Protein AF-A0A954Q0I3-F1 (afdb_monomer)

Sequence (124 aa):
MPAQFDSFGVRFLYPDNWSVAERDDEDGEFGVTLDVPGGGFVSVELTRADEVEALIDGIVKTIAADYEDLERDELTLDVLPSGTPVTDLRFYYLDLMIVSRLVILRDFTNRDGENQIGQELPGA

Structure (mmCIF, N/CA/C/O backbone):
data_AF-A0A954Q0I3-F1
#
_entry.id   AF-A0A954Q0I3-F1
#
loop_
_atom_site.group_PDB
_atom_site.id
_atom_site.type_symbol
_atom_site.label_atom_id
_atom_site.label_alt_id
_atom_site.label_comp_id
_atom_site.label_asym_id
_atom_site.label_entity_id
_atom_site.label_seq_id
_atom_site.pdbx_PDB_ins_code
_atom_site.Cartn_x
_atom_site.Cartn_y
_atom_site.Cartn_z
_atom_site.occupancy
_atom_site.B_iso_or_equiv
_atom_site.auth_seq_id
_atom_site.auth_comp_id
_atom_site.auth_asym_id
_atom_site.auth_atom_id
_atom_site.pdbx_PDB_model_num
ATOM 1 N N . MET A 1 1 ? 8.156 -17.065 -14.903 1.00 80.44 1 MET A N 1
ATOM 2 C CA . MET A 1 1 ? 9.384 -16.339 -14.479 1.00 80.44 1 MET A CA 1
ATOM 3 C C . MET A 1 1 ? 8.884 -15.029 -13.921 1.00 80.44 1 MET A C 1
ATOM 5 O O . MET A 1 1 ? 8.036 -14.472 -14.597 1.00 80.44 1 MET A O 1
ATOM 9 N N . PRO A 1 2 ? 9.331 -14.555 -12.746 1.00 91.81 2 PRO A N 1
ATOM 10 C CA . PRO A 1 2 ? 8.799 -13.311 -12.199 1.00 91.81 2 PRO A CA 1
ATOM 11 C C . PRO A 1 2 ? 8.970 -12.177 -13.212 1.00 91.81 2 PRO A C 1
ATOM 13 O O . PRO A 1 2 ? 9.994 -12.102 -13.898 1.00 91.81 2 PRO A O 1
ATOM 16 N N . ALA A 1 3 ? 7.949 -11.338 -13.320 1.00 93.62 3 ALA A N 1
ATOM 17 C CA . ALA A 1 3 ? 8.016 -10.121 -14.101 1.00 93.62 3 ALA A CA 1
ATOM 18 C C . ALA A 1 3 ? 8.825 -9.063 -13.334 1.00 93.62 3 ALA A C 1
ATOM 20 O O . ALA A 1 3 ? 9.063 -9.182 -12.127 1.00 93.62 3 ALA A O 1
ATOM 21 N N . GLN A 1 4 ? 9.294 -8.046 -14.052 1.00 94.56 4 GLN A N 1
ATOM 22 C CA . GLN A 1 4 ? 10.144 -6.996 -13.504 1.00 94.56 4 GLN A CA 1
ATOM 23 C C . GLN A 1 4 ? 9.549 -5.632 -13.825 1.00 94.56 4 GLN A C 1
ATOM 25 O O . GLN A 1 4 ? 9.144 -5.372 -14.957 1.00 94.56 4 GLN A O 1
ATOM 30 N N . PHE A 1 5 ? 9.533 -4.766 -12.819 1.00 92.44 5 PHE A N 1
ATOM 31 C CA . PHE A 1 5 ? 9.294 -3.341 -12.975 1.00 92.44 5 PHE A CA 1
ATOM 32 C C . PHE A 1 5 ? 10.638 -2.611 -12.934 1.00 92.44 5 PHE A C 1
ATOM 34 O O . PHE A 1 5 ? 11.487 -2.960 -12.110 1.00 92.44 5 PHE A O 1
ATOM 41 N N . ASP A 1 6 ? 10.842 -1.637 -13.820 1.00 92.00 6 ASP A N 1
ATOM 42 C CA . ASP A 1 6 ? 12.064 -0.828 -13.900 1.00 92.00 6 ASP A CA 1
ATOM 43 C C . ASP A 1 6 ? 11.720 0.557 -14.471 1.00 92.00 6 ASP A C 1
ATOM 45 O O . ASP A 1 6 ? 11.578 0.723 -15.684 1.00 92.00 6 ASP A O 1
ATOM 49 N N . SER A 1 7 ? 11.481 1.530 -13.590 1.00 87.56 7 SER A N 1
ATOM 50 C CA . SER A 1 7 ? 11.166 2.916 -13.961 1.00 87.56 7 SER A CA 1
ATOM 51 C C . SER A 1 7 ? 11.455 3.870 -12.801 1.00 87.56 7 SER A C 1
ATOM 53 O O . SER A 1 7 ? 11.533 3.436 -11.656 1.00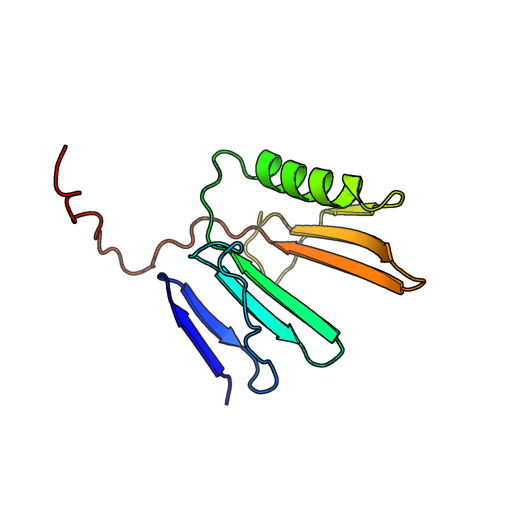 87.56 7 SER A O 1
ATOM 55 N N . PHE A 1 8 ? 11.647 5.163 -13.094 1.00 83.75 8 PHE A N 1
ATOM 56 C CA . PHE A 1 8 ? 11.860 6.250 -12.117 1.00 83.75 8 PHE A CA 1
ATOM 57 C C . PHE A 1 8 ? 12.872 5.954 -10.987 1.00 83.75 8 PHE A C 1
ATOM 59 O O . PHE A 1 8 ? 12.767 6.465 -9.874 1.00 83.75 8 PHE A O 1
ATOM 66 N N . GLY A 1 9 ? 13.887 5.132 -11.276 1.00 82.75 9 GLY A N 1
ATOM 67 C CA . GLY A 1 9 ? 14.917 4.742 -10.307 1.00 82.75 9 GLY A CA 1
ATOM 68 C C . GLY A 1 9 ? 14.495 3.640 -9.329 1.00 82.75 9 GLY A C 1
ATOM 69 O O . GLY A 1 9 ? 15.243 3.332 -8.403 1.00 82.75 9 GLY A O 1
ATOM 70 N N . VAL A 1 10 ? 13.332 3.019 -9.538 1.00 85.00 10 VAL A N 1
ATOM 71 C CA . VAL A 1 10 ? 12.813 1.902 -8.750 1.00 85.00 10 VAL A CA 1
ATOM 72 C C . VAL A 1 10 ? 12.766 0.642 -9.608 1.00 85.00 10 VAL A C 1
ATOM 74 O O . VAL A 1 10 ? 12.215 0.620 -10.708 1.00 85.00 10 VAL A O 1
ATOM 77 N N . ARG A 1 11 ? 13.325 -0.443 -9.062 1.00 90.31 11 ARG A N 1
ATOM 78 C CA . ARG A 1 11 ? 13.329 -1.759 -9.697 1.00 90.31 11 ARG A CA 1
ATOM 79 C C . ARG A 1 11 ? 12.952 -2.845 -8.706 1.00 90.31 11 ARG A C 1
ATOM 81 O O . ARG A 1 11 ? 13.591 -2.981 -7.664 1.00 90.31 11 ARG A O 1
ATOM 88 N N . PHE A 1 12 ? 11.967 -3.660 -9.062 1.00 91.62 12 PHE A N 1
ATOM 89 C CA . PHE A 1 12 ? 11.545 -4.803 -8.254 1.00 91.62 12 PHE A CA 1
ATOM 90 C C . PHE A 1 12 ? 10.957 -5.923 -9.116 1.00 91.62 12 PHE A C 1
ATOM 92 O O . PHE A 1 12 ? 10.619 -5.734 -10.285 1.00 91.62 12 PHE A O 1
ATOM 99 N N . LEU A 1 13 ? 10.863 -7.111 -8.520 1.00 94.94 13 LEU A N 1
ATOM 100 C CA . LEU A 1 13 ? 10.260 -8.291 -9.131 1.00 94.94 13 LEU A CA 1
ATOM 101 C C . LEU A 1 13 ? 8.851 -8.498 -8.582 1.00 94.94 13 LEU A C 1
ATOM 103 O O . LEU A 1 13 ? 8.626 -8.319 -7.386 1.00 94.94 13 LEU A O 1
ATOM 107 N N . TYR A 1 14 ? 7.935 -8.932 -9.439 1.00 94.75 14 TYR A N 1
ATOM 108 C CA . TYR A 1 14 ? 6.571 -9.286 -9.063 1.00 94.75 14 TYR A CA 1
ATOM 109 C C . TYR A 1 14 ? 6.127 -10.584 -9.764 1.00 94.75 14 TYR A C 1
ATOM 111 O O . TYR A 1 14 ? 6.737 -10.995 -10.758 1.00 94.75 14 TYR A O 1
ATOM 119 N N . PRO A 1 15 ? 5.123 -11.300 -9.227 1.00 95.00 15 PRO A N 1
ATOM 120 C CA . PRO A 1 15 ? 4.605 -12.516 -9.851 1.00 95.00 15 PRO A CA 1
ATOM 121 C C . PRO A 1 15 ? 4.138 -12.282 -11.295 1.00 95.00 15 PRO A C 1
ATOM 123 O O . PRO A 1 15 ? 3.570 -11.245 -11.613 1.00 95.00 15 PRO A O 1
ATOM 126 N N . ASP A 1 16 ? 4.344 -13.262 -12.176 1.00 93.81 16 ASP A N 1
ATOM 127 C CA . ASP A 1 16 ? 3.979 -13.151 -13.599 1.00 93.81 16 ASP A CA 1
ATOM 128 C C . ASP A 1 16 ? 2.471 -13.181 -13.868 1.00 93.81 16 ASP A C 1
ATOM 130 O O . ASP A 1 16 ? 2.036 -12.895 -14.981 1.00 93.81 16 ASP A O 1
ATOM 134 N N . ASN A 1 17 ? 1.673 -13.511 -12.856 1.00 92.69 17 ASN A N 1
ATOM 135 C CA . ASN A 1 17 ? 0.221 -13.469 -12.913 1.00 92.69 17 ASN A CA 1
ATOM 136 C C . ASN A 1 17 ? -0.375 -12.131 -12.442 1.00 92.69 17 ASN A C 1
ATOM 138 O O . ASN A 1 17 ? -1.594 -12.053 -12.326 1.00 92.69 17 ASN A O 1
ATOM 142 N N . TRP A 1 18 ? 0.440 -11.112 -12.148 1.00 95.00 18 TRP A N 1
ATOM 143 C CA . TRP A 1 18 ? -0.029 -9.751 -11.854 1.00 95.00 18 TRP A CA 1
ATOM 144 C C . TRP A 1 18 ? 0.039 -8.891 -13.119 1.00 95.00 18 TRP A C 1
ATOM 146 O O . TRP A 1 18 ? 0.888 -9.120 -13.984 1.00 95.00 18 TRP A O 1
ATOM 156 N N . SER A 1 19 ? -0.829 -7.888 -13.223 1.00 93.31 19 SER A N 1
ATOM 157 C CA . SER A 1 19 ? -0.836 -6.931 -14.338 1.00 93.31 19 SER A CA 1
ATOM 158 C C . SER A 1 19 ? -0.566 -5.517 -13.850 1.00 93.31 19 SER A C 1
ATOM 160 O O . SER A 1 19 ? -0.987 -5.146 -12.762 1.00 93.31 19 SER A O 1
ATOM 162 N N . VAL A 1 20 ? 0.136 -4.719 -14.654 1.00 92.81 20 VAL A N 1
ATOM 163 C CA . VAL A 1 20 ? 0.256 -3.277 -14.406 1.00 92.81 20 VAL A CA 1
ATOM 164 C C . VAL A 1 20 ? -1.078 -2.631 -14.771 1.00 92.81 20 VAL A C 1
ATOM 166 O O . VAL A 1 20 ? -1.541 -2.810 -15.897 1.00 92.81 20 VAL A O 1
ATOM 169 N N . ALA A 1 21 ? -1.685 -1.924 -13.821 1.00 91.56 21 ALA A N 1
ATOM 170 C CA . ALA A 1 21 ? -2.918 -1.184 -14.045 1.00 91.56 21 ALA A CA 1
ATOM 171 C C . ALA A 1 21 ? -2.633 0.094 -14.847 1.00 91.56 21 ALA A C 1
ATOM 173 O O . ALA A 1 21 ? -1.567 0.705 -14.707 1.00 91.56 21 ALA A O 1
ATOM 174 N N . GLU A 1 22 ? -3.586 0.497 -15.688 1.00 85.06 22 GLU A N 1
ATOM 175 C CA . GLU A 1 22 ? -3.568 1.834 -16.284 1.00 85.06 22 GLU A CA 1
ATOM 176 C C . GLU A 1 22 ? -3.740 2.866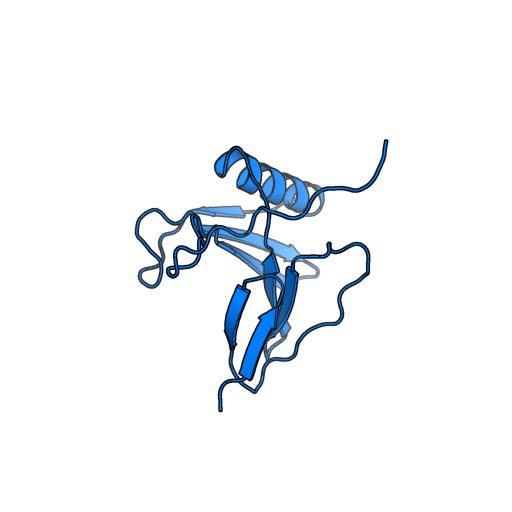 -15.164 1.00 85.06 22 GLU A C 1
ATOM 178 O O . GLU A 1 22 ? -4.555 2.677 -14.262 1.00 85.06 22 GLU A O 1
ATOM 183 N N . ARG A 1 23 ? -2.931 3.924 -15.204 1.00 79.69 23 ARG A N 1
ATOM 184 C CA . ARG A 1 23 ? -2.987 5.038 -14.255 1.00 79.69 23 ARG A CA 1
ATOM 185 C C . ARG A 1 23 ? -3.431 6.284 -14.988 1.00 79.69 23 ARG A C 1
ATOM 187 O O . ARG A 1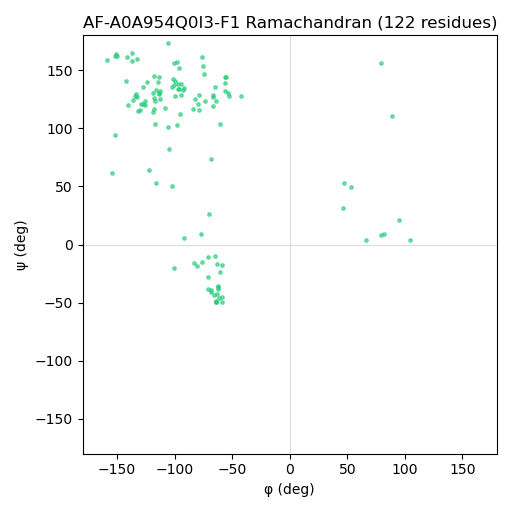 23 ? -3.048 6.473 -16.146 1.00 79.69 23 ARG A O 1
ATOM 194 N N . ASP A 1 24 ? -4.203 7.113 -14.305 1.00 75.44 24 ASP A N 1
ATOM 195 C CA . ASP A 1 24 ? -4.619 8.393 -14.853 1.00 75.44 24 ASP A CA 1
ATOM 196 C C . ASP A 1 24 ? -3.448 9.383 -14.802 1.00 75.44 24 ASP A C 1
ATOM 198 O O . ASP A 1 24 ? -2.569 9.302 -13.941 1.00 75.44 24 ASP A O 1
ATOM 202 N N . ASP A 1 25 ? -3.447 10.366 -15.707 1.00 65.19 25 ASP A N 1
ATOM 203 C CA . ASP A 1 25 ? -2.420 11.420 -15.739 1.00 65.19 25 ASP A CA 1
ATOM 204 C C . ASP A 1 25 ? -2.366 12.231 -14.418 1.00 65.19 25 ASP A C 1
ATOM 206 O O . ASP A 1 25 ? -1.381 12.917 -14.138 1.00 65.19 25 ASP A O 1
ATOM 210 N N . GLU A 1 26 ? -3.418 12.152 -13.593 1.00 66.69 26 GLU A N 1
ATOM 211 C CA . GLU A 1 26 ? -3.518 12.800 -12.281 1.00 66.69 26 GLU A CA 1
ATOM 212 C C . GLU A 1 26 ? -2.841 12.007 -11.142 1.00 66.69 26 GLU A C 1
ATOM 214 O O . GLU A 1 26 ? -2.530 12.596 -10.105 1.00 66.69 26 GLU A O 1
ATOM 219 N N . ASP A 1 27 ? -2.527 10.717 -11.332 1.00 64.38 27 ASP A N 1
ATOM 220 C CA . ASP A 1 27 ? -1.963 9.824 -10.299 1.00 64.38 27 ASP A CA 1
ATOM 221 C C . ASP A 1 27 ? -0.461 10.048 -10.025 1.00 64.38 27 ASP A C 1
ATOM 223 O O . ASP A 1 27 ? 0.179 9.274 -9.309 1.00 64.38 27 ASP A O 1
ATOM 227 N N . GLY A 1 28 ? 0.122 11.112 -10.580 1.00 67.12 28 GLY A N 1
ATOM 228 C CA . GLY A 1 28 ? 1.530 11.462 -10.422 1.00 67.12 28 GLY A CA 1
ATOM 229 C C . GLY A 1 28 ? 2.481 10.649 -11.309 1.00 67.12 28 GLY A C 1
ATOM 230 O O . GLY A 1 28 ? 2.197 9.541 -11.752 1.00 67.12 28 GLY A O 1
ATOM 231 N N . GLU A 1 29 ? 3.658 11.220 -11.573 1.00 71.12 29 GLU A N 1
ATOM 232 C CA . GLU A 1 29 ? 4.631 10.670 -12.534 1.00 71.12 29 GLU A CA 1
ATOM 233 C C . GLU A 1 29 ? 5.484 9.519 -11.957 1.00 71.12 29 GLU A C 1
ATOM 235 O O . GLU A 1 29 ? 6.090 8.743 -12.696 1.00 71.12 29 GLU A O 1
ATOM 240 N N . PHE A 1 30 ? 5.541 9.391 -10.627 1.00 86.44 30 PHE A N 1
ATOM 241 C CA . PHE A 1 30 ? 6.488 8.514 -9.929 1.00 86.44 30 PHE A CA 1
ATOM 242 C C . PHE A 1 30 ? 5.793 7.393 -9.153 1.00 86.44 30 PHE A C 1
ATOM 244 O O . PHE A 1 30 ? 6.040 7.207 -7.960 1.00 86.44 30 PHE A O 1
ATOM 251 N N . GLY A 1 31 ? 4.936 6.635 -9.835 1.00 89.19 31 GLY A N 1
ATOM 252 C CA . GLY A 1 31 ? 4.217 5.523 -9.228 1.00 89.19 31 GLY A CA 1
ATOM 253 C C . GLY A 1 31 ? 3.879 4.396 -10.196 1.00 89.19 31 GLY A C 1
ATOM 254 O O . GLY A 1 31 ? 3.918 4.549 -11.416 1.00 89.19 31 GLY A O 1
ATOM 255 N N . VAL A 1 32 ? 3.564 3.230 -9.638 1.00 92.81 32 VAL A N 1
ATOM 256 C CA . VAL A 1 32 ? 3.002 2.096 -10.378 1.00 92.81 32 VAL A CA 1
ATOM 257 C C . VAL A 1 32 ? 1.963 1.379 -9.532 1.00 92.81 32 VAL A C 1
ATOM 259 O O . VAL A 1 32 ? 2.160 1.167 -8.336 1.00 92.81 32 VAL A O 1
ATOM 262 N N . THR A 1 33 ? 0.878 0.955 -10.172 1.00 94.69 33 THR A N 1
ATOM 263 C CA . THR A 1 33 ? -0.164 0.138 -9.551 1.00 94.69 33 THR A CA 1
ATOM 264 C C . THR A 1 33 ? -0.207 -1.221 -10.237 1.00 94.69 33 THR A C 1
ATOM 266 O O . THR A 1 33 ? -0.144 -1.317 -11.462 1.00 94.69 33 THR A O 1
ATOM 269 N N . LEU A 1 34 ? -0.251 -2.284 -9.437 1.00 95.19 34 LEU A N 1
ATOM 270 C CA . LEU A 1 34 ? -0.290 -3.668 -9.892 1.00 95.19 34 LEU A CA 1
ATOM 271 C C . LEU A 1 34 ? -1.584 -4.317 -9.420 1.00 95.19 34 LEU A C 1
ATOM 273 O O . LEU A 1 34 ? -1.847 -4.347 -8.217 1.00 95.19 34 LEU A O 1
ATOM 277 N N . ASP A 1 35 ? -2.339 -4.897 -10.341 1.00 95.62 35 ASP A N 1
ATOM 278 C CA . ASP A 1 35 ? -3.502 -5.711 -10.018 1.00 95.62 35 ASP A CA 1
ATOM 279 C C . ASP A 1 35 ? -3.066 -7.108 -9.582 1.00 95.62 35 ASP A C 1
ATOM 281 O O . ASP A 1 35 ? -2.315 -7.816 -10.268 1.00 95.62 35 ASP A O 1
ATOM 285 N N . VAL A 1 36 ? -3.581 -7.520 -8.429 1.00 94.06 36 VAL A N 1
ATOM 286 C CA . VAL A 1 36 ? -3.345 -8.830 -7.837 1.00 94.06 36 VAL A CA 1
ATOM 287 C C . VAL A 1 36 ? -4.516 -9.754 -8.188 1.00 94.06 36 VAL A C 1
ATOM 289 O O . VAL A 1 36 ? -5.684 -9.388 -8.002 1.00 94.06 36 VAL A O 1
ATOM 292 N N . PRO A 1 37 ? -4.247 -10.997 -8.626 1.00 91.62 37 PRO A N 1
ATOM 293 C CA . PRO A 1 37 ? -5.287 -11.995 -8.831 1.00 91.62 37 PRO A CA 1
ATOM 294 C C . PRO A 1 37 ? -6.165 -12.164 -7.591 1.00 91.62 37 PRO A C 1
ATOM 296 O O . PRO A 1 37 ? -5.664 -12.415 -6.497 1.00 91.62 37 PRO A O 1
ATOM 299 N N . GLY A 1 38 ? -7.482 -12.064 -7.774 1.00 86.38 38 GLY A N 1
ATOM 300 C CA . GLY A 1 38 ? -8.451 -12.131 -6.675 1.00 86.38 38 GLY A CA 1
ATOM 301 C C . GLY A 1 38 ? -9.055 -10.786 -6.267 1.00 86.38 38 GLY A C 1
ATOM 302 O O . GLY A 1 38 ? -9.868 -10.773 -5.350 1.00 86.38 38 GLY A O 1
ATOM 303 N N . GLY A 1 39 ? -8.726 -9.693 -6.969 1.00 84.56 39 GLY A N 1
ATOM 304 C CA . GLY A 1 39 ? -9.423 -8.405 -6.838 1.00 84.56 39 GLY A CA 1
ATOM 305 C C . GLY A 1 39 ? -8.784 -7.420 -5.858 1.00 84.56 39 GLY A C 1
ATOM 306 O O . GLY A 1 39 ? -9.469 -6.531 -5.366 1.00 84.56 39 GLY A O 1
ATOM 307 N N . GLY A 1 40 ? -7.495 -7.589 -5.558 1.00 91.62 40 GLY A N 1
ATOM 308 C CA . GLY A 1 40 ? -6.705 -6.605 -4.818 1.00 91.62 40 GLY A CA 1
ATOM 309 C C . GLY A 1 40 ? -5.741 -5.865 -5.739 1.00 91.62 40 GLY A C 1
ATOM 310 O O . GLY A 1 40 ? -5.560 -6.249 -6.891 1.00 91.62 40 GLY A O 1
ATOM 311 N N . PHE A 1 41 ? -5.072 -4.850 -5.207 1.00 94.94 41 PHE A N 1
ATOM 312 C CA . PHE A 1 41 ? -4.003 -4.150 -5.908 1.00 94.94 41 PHE A CA 1
ATOM 313 C C . PHE A 1 41 ? -2.872 -3.786 -4.945 1.00 94.94 41 PHE A C 1
ATOM 315 O O . PHE A 1 41 ? -3.045 -3.768 -3.725 1.00 94.94 41 PHE A O 1
ATOM 322 N N . VAL A 1 42 ? -1.703 -3.496 -5.507 1.00 94.94 42 VAL A N 1
ATOM 323 C CA . VAL A 1 42 ? -0.551 -2.936 -4.800 1.00 94.94 42 VAL A CA 1
ATOM 324 C C . VAL A 1 42 ? -0.128 -1.677 -5.537 1.00 94.94 42 VAL A C 1
ATOM 326 O O . VAL A 1 42 ? 0.228 -1.756 -6.710 1.00 94.94 42 VAL A O 1
ATOM 329 N N . SER A 1 43 ? -0.145 -0.532 -4.854 1.00 93.75 43 SER A N 1
ATOM 330 C CA . SER A 1 43 ? 0.434 0.705 -5.384 1.00 93.75 43 SER A CA 1
ATOM 331 C C . SER A 1 43 ? 1.784 0.974 -4.739 1.00 93.75 43 SER A C 1
ATOM 333 O O . SER A 1 43 ? 1.938 0.841 -3.523 1.00 93.75 43 SER A O 1
ATOM 335 N N . VAL A 1 44 ? 2.758 1.352 -5.559 1.00 92.81 44 VAL A N 1
ATOM 336 C CA . VAL A 1 44 ? 4.087 1.778 -5.128 1.00 92.81 44 VAL A CA 1
ATOM 337 C C . VAL A 1 44 ? 4.273 3.210 -5.595 1.00 92.81 44 VAL A C 1
ATOM 339 O O . VAL A 1 44 ? 4.355 3.454 -6.794 1.00 92.81 44 VAL A O 1
ATOM 342 N N . GLU A 1 45 ? 4.362 4.133 -4.640 1.00 90.62 45 GLU A N 1
ATOM 343 C CA . GLU A 1 45 ? 4.560 5.560 -4.894 1.00 90.62 45 GLU A CA 1
ATOM 344 C C . GLU A 1 45 ? 5.928 6.005 -4.393 1.00 90.62 45 GLU A C 1
ATOM 346 O O . GLU A 1 45 ? 6.307 5.736 -3.247 1.00 90.62 45 GLU A O 1
ATOM 351 N N . LEU A 1 46 ? 6.651 6.738 -5.234 1.00 88.12 46 LEU A N 1
ATOM 352 C CA . LEU A 1 46 ? 7.837 7.460 -4.826 1.00 88.12 46 LEU A CA 1
ATOM 353 C C . LEU A 1 46 ? 7.464 8.907 -4.497 1.00 88.12 46 LEU A C 1
ATOM 355 O O . LEU A 1 46 ? 7.136 9.706 -5.371 1.00 88.12 46 LEU A O 1
ATOM 359 N N . THR A 1 47 ? 7.570 9.263 -3.218 1.00 86.75 47 THR A N 1
ATOM 360 C CA . THR A 1 47 ? 7.238 10.603 -2.732 1.00 86.75 47 THR A CA 1
ATOM 361 C C . THR A 1 47 ? 8.317 11.173 -1.817 1.00 86.75 47 THR A C 1
ATOM 363 O O . THR A 1 47 ? 9.135 10.448 -1.246 1.00 86.75 47 THR A O 1
ATOM 366 N N . ARG A 1 48 ? 8.318 12.502 -1.677 1.00 84.88 48 ARG A N 1
ATOM 367 C CA . ARG A 1 48 ? 9.093 13.215 -0.659 1.00 84.88 48 ARG A CA 1
ATOM 368 C C . ARG A 1 48 ? 8.162 13.559 0.494 1.00 84.88 48 ARG A C 1
ATOM 370 O O . ARG A 1 48 ? 7.125 14.176 0.278 1.00 84.88 48 ARG A O 1
ATOM 377 N N . ALA A 1 49 ? 8.562 13.200 1.705 1.00 83.38 49 ALA A N 1
ATOM 378 C CA . ALA A 1 49 ? 7.847 13.562 2.917 1.00 83.38 49 ALA A CA 1
ATOM 379 C C . ALA A 1 49 ? 8.837 14.085 3.955 1.00 83.38 49 ALA A C 1
ATOM 381 O O . ALA A 1 49 ? 9.848 13.437 4.225 1.00 83.38 49 ALA A O 1
ATOM 382 N N . ASP A 1 50 ? 8.531 15.249 4.526 1.00 82.00 50 ASP A N 1
ATOM 383 C CA . ASP A 1 50 ? 9.344 15.850 5.586 1.00 82.00 50 ASP A CA 1
ATOM 384 C C . ASP A 1 50 ? 9.207 15.066 6.900 1.00 82.00 50 ASP A C 1
ATOM 386 O O . ASP A 1 50 ? 10.185 14.855 7.616 1.00 82.00 50 ASP A O 1
ATOM 390 N N . GLU A 1 51 ? 7.995 14.584 7.195 1.00 89.06 51 GLU A N 1
ATOM 391 C CA . GLU A 1 51 ? 7.681 13.789 8.379 1.00 89.06 51 GLU A CA 1
ATOM 392 C C . GLU A 1 51 ? 6.784 12.602 8.011 1.00 89.06 51 GLU A C 1
ATOM 394 O O . GLU A 1 51 ? 5.706 12.757 7.435 1.00 89.06 51 GLU A O 1
ATOM 399 N N . VAL A 1 52 ? 7.238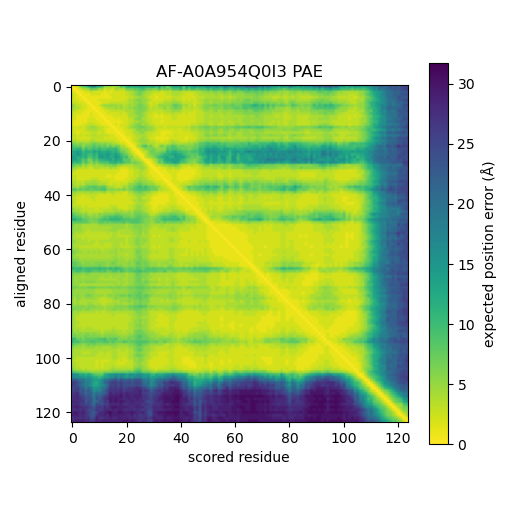 11.392 8.349 1.00 90.88 52 VAL A N 1
ATOM 400 C CA . VAL A 1 52 ? 6.543 10.147 7.984 1.00 90.88 52 VAL A CA 1
ATOM 401 C C . VAL A 1 52 ? 5.218 9.990 8.723 1.00 90.88 52 VAL A C 1
ATOM 403 O O . VAL A 1 52 ? 4.240 9.576 8.110 1.00 90.88 52 VAL A O 1
ATOM 406 N N . GLU A 1 53 ? 5.158 10.360 10.001 1.00 91.88 53 GLU A N 1
ATOM 407 C CA . GLU A 1 53 ? 3.907 10.302 10.768 1.00 91.88 53 GLU A CA 1
ATOM 408 C C . GLU A 1 53 ? 2.856 11.248 10.181 1.00 91.88 53 GLU A C 1
ATOM 410 O O . GLU A 1 53 ? 1.717 10.847 9.964 1.00 91.88 53 GLU A O 1
ATOM 415 N N . ALA A 1 54 ? 3.256 12.467 9.802 1.00 92.88 54 ALA A N 1
ATOM 416 C CA . ALA A 1 54 ? 2.361 13.417 9.149 1.00 92.88 54 ALA A CA 1
ATOM 417 C C . ALA A 1 54 ? 1.842 12.901 7.793 1.00 92.88 54 ALA A C 1
ATOM 419 O O . ALA A 1 54 ? 0.682 13.135 7.452 1.00 92.88 54 ALA A O 1
ATOM 420 N N . LEU A 1 55 ? 2.673 12.175 7.030 1.00 93.19 55 LEU A N 1
ATOM 421 C CA . LEU A 1 55 ? 2.247 11.513 5.793 1.00 93.19 55 LEU A CA 1
ATOM 422 C C . LEU A 1 55 ? 1.199 10.427 6.073 1.00 93.19 55 LEU A C 1
ATOM 424 O O . LEU A 1 55 ? 0.154 10.408 5.422 1.00 93.19 55 LEU A O 1
ATOM 428 N N . ILE A 1 56 ? 1.463 9.542 7.040 1.00 94.56 56 ILE A N 1
ATOM 429 C CA . ILE A 1 56 ? 0.534 8.473 7.431 1.00 94.56 56 ILE A CA 1
ATOM 430 C C . ILE A 1 56 ? -0.793 9.083 7.886 1.00 94.56 56 ILE A C 1
ATOM 432 O O . ILE A 1 56 ? -1.847 8.705 7.377 1.00 94.56 56 ILE A O 1
ATOM 436 N N . ASP A 1 57 ? -0.752 10.069 8.779 1.00 95.00 57 ASP A N 1
ATOM 437 C CA . ASP A 1 57 ? -1.946 10.739 9.292 1.00 95.00 57 ASP A CA 1
ATOM 438 C C . ASP A 1 57 ? -2.725 11.461 8.187 1.00 95.00 57 ASP A C 1
ATOM 440 O O . ASP A 1 57 ? -3.955 11.441 8.189 1.00 95.00 57 ASP A O 1
ATOM 444 N N . GLY A 1 58 ? -2.036 12.057 7.209 1.00 94.38 58 GLY A N 1
ATOM 445 C CA . GLY A 1 58 ? -2.660 12.661 6.034 1.00 94.38 58 GLY A CA 1
ATOM 446 C C . GLY A 1 58 ? -3.430 11.647 5.183 1.00 94.38 58 GLY A C 1
ATOM 447 O O . GLY A 1 58 ? -4.582 11.897 4.820 1.00 94.38 58 GLY A O 1
ATOM 448 N N . ILE A 1 59 ? -2.829 10.484 4.915 1.00 93.50 59 ILE A N 1
ATOM 449 C CA . ILE A 1 59 ? -3.470 9.389 4.169 1.00 93.50 59 ILE A CA 1
ATOM 450 C C . ILE A 1 59 ? -4.677 8.856 4.947 1.00 93.50 59 ILE A C 1
ATOM 452 O O . ILE A 1 59 ? -5.779 8.778 4.404 1.00 93.50 59 ILE A O 1
ATOM 456 N N . VAL A 1 60 ? -4.497 8.554 6.236 1.00 95.19 60 VAL A N 1
ATOM 457 C CA . VAL A 1 60 ? -5.563 8.039 7.108 1.00 95.19 60 VAL A CA 1
ATOM 458 C C . VAL A 1 60 ? -6.725 9.018 7.186 1.00 95.19 60 VAL A C 1
ATOM 460 O O . VAL A 1 60 ? -7.872 8.613 7.035 1.00 95.19 60 VAL A O 1
ATOM 463 N N . LYS A 1 61 ? -6.443 10.311 7.369 1.00 95.31 61 LYS A N 1
ATOM 464 C CA . LYS A 1 61 ? -7.467 11.358 7.414 1.00 95.31 61 LYS A CA 1
ATOM 465 C C . LYS A 1 61 ? -8.231 11.475 6.098 1.00 95.31 61 LYS A C 1
ATOM 467 O O . LYS A 1 61 ? -9.429 11.733 6.129 1.00 95.31 61 LYS A O 1
ATOM 472 N N . THR A 1 62 ? -7.544 11.317 4.968 1.00 94.12 62 THR A N 1
ATOM 473 C CA . THR A 1 62 ? -8.174 11.366 3.643 1.00 94.12 62 THR A CA 1
ATOM 474 C C . THR A 1 62 ? -9.157 10.213 3.485 1.00 94.12 62 THR A C 1
ATOM 476 O O . THR A 1 62 ? -10.314 10.448 3.171 1.00 94.12 62 THR A O 1
ATOM 479 N N . ILE A 1 63 ? -8.745 8.987 3.814 1.00 93.81 63 ILE A N 1
ATOM 480 C CA . ILE A 1 63 ? -9.624 7.812 3.735 1.00 93.81 63 ILE A CA 1
ATOM 481 C C . ILE A 1 63 ? -10.769 7.925 4.758 1.00 93.81 63 ILE A C 1
ATOM 483 O O . ILE A 1 63 ? -11.926 7.705 4.422 1.00 93.81 63 ILE A O 1
ATOM 487 N N . ALA A 1 64 ? -10.490 8.347 5.992 1.00 94.12 64 ALA A N 1
ATOM 488 C CA . ALA A 1 64 ? -11.509 8.528 7.030 1.00 94.12 64 ALA A CA 1
ATOM 489 C C . ALA A 1 64 ? -12.562 9.603 6.695 1.00 94.12 64 ALA A C 1
ATOM 491 O O . ALA A 1 64 ? -13.611 9.645 7.332 1.00 94.12 64 ALA A O 1
ATOM 492 N N . ALA A 1 65 ? -12.301 10.488 5.725 1.00 95.25 65 ALA A N 1
ATOM 493 C CA . ALA A 1 65 ? -13.301 11.442 5.253 1.00 95.25 65 ALA A CA 1
ATOM 494 C C . ALA A 1 65 ? -14.419 10.762 4.445 1.00 95.25 65 ALA A C 1
ATOM 496 O O . ALA A 1 65 ? -15.550 11.250 4.453 1.00 95.25 65 ALA A O 1
ATOM 497 N N . ASP A 1 66 ? -14.109 9.636 3.798 1.00 93.69 66 ASP A N 1
ATOM 498 C CA . ASP A 1 66 ? -15.029 8.898 2.931 1.00 93.69 66 ASP A CA 1
ATOM 499 C C . ASP A 1 66 ? -15.655 7.674 3.627 1.00 93.69 66 ASP A C 1
ATOM 501 O O . ASP A 1 66 ? -16.712 7.200 3.204 1.00 93.69 66 ASP A O 1
ATOM 505 N N . TYR A 1 67 ? -15.041 7.175 4.708 1.00 93.88 67 TYR A N 1
ATOM 506 C CA . TYR A 1 67 ? -15.467 5.962 5.417 1.00 93.88 67 TYR A CA 1
ATOM 507 C C . TYR A 1 67 ? -15.594 6.197 6.934 1.00 93.88 67 TYR A C 1
ATOM 509 O O . TYR A 1 67 ? -14.602 6.451 7.613 1.00 93.88 67 TYR A O 1
ATOM 517 N N . GLU A 1 68 ? -16.819 6.077 7.465 1.00 84.38 68 GLU A N 1
ATOM 518 C CA . GLU A 1 68 ? -17.173 6.423 8.858 1.00 84.38 68 GLU A CA 1
ATOM 519 C C . GLU A 1 68 ? -16.547 5.483 9.909 1.00 84.38 68 GLU A C 1
ATOM 521 O O . GLU A 1 68 ? -16.026 5.949 10.920 1.00 84.38 68 GLU A O 1
ATOM 526 N N . ASP A 1 69 ? -16.524 4.174 9.645 1.00 89.62 69 ASP A N 1
ATOM 527 C CA . ASP A 1 69 ? -16.031 3.141 10.571 1.00 89.62 69 ASP A CA 1
ATOM 528 C C . ASP A 1 69 ? -14.617 2.657 10.201 1.00 89.62 69 ASP A C 1
ATOM 530 O O . ASP A 1 69 ? -14.366 1.460 10.035 1.00 89.62 69 ASP A O 1
ATOM 534 N N . LEU A 1 70 ? -13.687 3.594 10.006 1.00 95.56 70 LEU A N 1
ATOM 535 C CA . LEU A 1 70 ? -12.292 3.265 9.721 1.00 95.56 70 LEU A CA 1
ATOM 536 C C . LEU A 1 70 ? -11.533 2.882 11.000 1.00 95.56 70 LEU A C 1
ATOM 538 O O . LEU A 1 70 ? -11.289 3.708 11.879 1.00 95.56 70 LEU A O 1
ATOM 542 N N . GLU A 1 71 ? -11.083 1.633 11.065 1.00 96.19 71 GLU A N 1
ATOM 543 C CA . GLU A 1 71 ? -10.154 1.142 12.080 1.00 96.19 71 GLU A CA 1
ATOM 544 C C . GLU A 1 71 ? -8.708 1.214 11.573 1.00 96.19 71 GLU A C 1
ATOM 546 O O . GLU A 1 71 ? -8.421 0.850 10.431 1.00 96.19 71 GLU A O 1
ATOM 551 N N . ARG A 1 72 ? -7.788 1.648 12.441 1.00 95.81 72 ARG A N 1
ATOM 552 C CA . ARG A 1 72 ? -6.343 1.720 12.184 1.00 95.81 72 ARG A CA 1
ATOM 553 C C . ARG A 1 72 ? -5.599 0.821 13.165 1.00 95.81 72 ARG A C 1
ATOM 555 O O . ARG A 1 72 ? -5.773 0.982 14.370 1.00 95.81 72 ARG A O 1
ATOM 562 N N . ASP A 1 73 ? -4.701 -0.016 12.654 1.00 97.00 73 ASP A N 1
ATOM 563 C CA . ASP A 1 73 ? -3.727 -0.763 13.452 1.00 97.00 73 ASP A CA 1
ATOM 564 C C . ASP A 1 73 ? -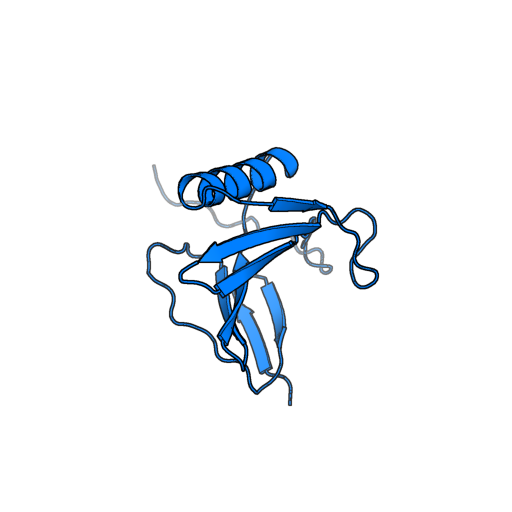2.305 -0.491 12.985 1.00 97.00 73 ASP A C 1
ATOM 566 O O . ASP A 1 73 ? -2.016 -0.478 11.790 1.00 97.00 73 ASP A O 1
ATOM 570 N N . GLU A 1 74 ? -1.393 -0.367 13.941 1.00 95.81 74 GLU A N 1
ATOM 571 C CA . GLU A 1 74 ? 0.042 -0.365 13.680 1.00 95.81 74 GLU A CA 1
ATOM 572 C C . GLU A 1 74 ? 0.600 -1.767 13.895 1.00 95.81 74 GLU A C 1
ATOM 574 O O . GLU A 1 74 ? 0.300 -2.432 14.890 1.00 95.81 74 GLU A O 1
ATOM 579 N N . LEU A 1 75 ? 1.427 -2.225 12.959 1.00 95.00 75 LEU A N 1
ATOM 580 C CA . LEU A 1 75 ? 1.996 -3.566 13.002 1.00 95.00 75 LEU A CA 1
ATOM 581 C C . LEU A 1 75 ? 3.474 -3.574 12.627 1.00 95.00 75 LEU A C 1
ATOM 583 O O . LEU A 1 75 ? 4.025 -2.632 12.067 1.00 95.00 75 LEU A O 1
ATOM 587 N N . THR A 1 76 ? 4.130 -4.684 12.944 1.00 93.44 76 THR A N 1
ATOM 588 C CA . THR A 1 76 ? 5.487 -4.986 12.487 1.00 93.44 76 THR A CA 1
ATOM 589 C C . THR A 1 76 ? 5.436 -6.201 11.574 1.00 93.44 76 THR A C 1
ATOM 591 O O . THR A 1 76 ? 4.705 -7.152 11.849 1.00 93.44 76 THR A O 1
ATOM 594 N N . LEU A 1 77 ? 6.209 -6.177 10.490 1.00 93.00 77 LEU A N 1
ATOM 595 C CA . LEU A 1 77 ? 6.346 -7.305 9.575 1.00 93.00 77 LEU A CA 1
ATOM 596 C C . LEU A 1 77 ? 7.791 -7.799 9.584 1.00 93.00 77 LEU A C 1
ATOM 598 O O . LEU A 1 77 ? 8.696 -7.039 9.257 1.00 93.00 77 LEU A O 1
ATOM 602 N N . ASP A 1 78 ? 7.994 -9.083 9.884 1.00 93.25 78 ASP A N 1
ATOM 603 C CA . ASP A 1 78 ? 9.330 -9.698 9.990 1.00 93.25 78 ASP A CA 1
ATOM 604 C C . ASP A 1 78 ? 10.143 -9.638 8.686 1.00 93.25 78 ASP A C 1
ATOM 606 O O . ASP A 1 78 ? 11.370 -9.709 8.699 1.00 93.25 78 ASP A O 1
ATOM 610 N N . VAL A 1 79 ? 9.460 -9.524 7.543 1.00 91.94 79 VAL A N 1
ATOM 611 C CA . VAL A 1 79 ? 10.089 -9.401 6.218 1.00 91.94 79 VAL A CA 1
ATOM 612 C C . VAL A 1 79 ? 10.651 -7.998 5.956 1.00 91.94 79 VAL A C 1
ATOM 614 O O . VAL A 1 79 ? 11.435 -7.815 5.026 1.00 91.94 79 VAL A O 1
ATOM 617 N N . LEU A 1 80 ? 10.257 -7.003 6.754 1.00 91.38 80 LEU A N 1
ATOM 618 C CA . LEU A 1 80 ? 10.670 -5.614 6.594 1.00 91.38 80 LEU A CA 1
ATOM 619 C C . LEU A 1 80 ? 11.796 -5.249 7.572 1.00 91.38 80 LEU A C 1
ATOM 621 O O . LEU A 1 80 ? 11.926 -5.859 8.635 1.00 91.38 80 LEU A O 1
ATOM 625 N N . PRO A 1 81 ? 12.612 -4.228 7.251 1.00 91.06 81 PRO A N 1
ATOM 626 C CA . PRO A 1 81 ? 13.579 -3.688 8.198 1.00 91.06 81 PRO A CA 1
ATOM 627 C C . PRO A 1 81 ? 12.920 -3.254 9.513 1.00 91.06 81 PRO A C 1
ATOM 629 O O . PRO A 1 81 ? 11.814 -2.703 9.521 1.00 91.06 81 PRO A O 1
ATOM 632 N N . SER A 1 82 ? 13.624 -3.440 10.630 1.00 90.25 82 SER A N 1
ATOM 633 C CA . SER A 1 82 ? 13.156 -2.993 11.943 1.00 90.25 82 SER A CA 1
ATOM 634 C C . SER A 1 82 ? 12.853 -1.494 11.945 1.00 90.25 82 SER A C 1
ATOM 636 O O . SER A 1 82 ? 13.672 -0.691 11.502 1.00 90.25 82 SER A O 1
ATOM 638 N N . GLY A 1 83 ? 11.691 -1.118 12.481 1.00 89.62 83 GLY A N 1
ATOM 639 C CA . GLY A 1 83 ? 11.253 0.279 12.536 1.00 89.62 83 GLY A CA 1
ATOM 640 C C . GLY A 1 83 ? 10.625 0.802 11.242 1.00 89.62 83 GLY A C 1
ATOM 641 O O . GLY A 1 83 ? 10.379 2.002 11.153 1.00 89.62 83 GLY A O 1
ATOM 642 N N . THR A 1 84 ? 10.354 -0.064 10.257 1.00 94.38 84 THR A N 1
ATOM 643 C CA . THR A 1 84 ? 9.520 0.290 9.098 1.00 94.38 84 THR A CA 1
ATOM 644 C C . THR A 1 84 ? 8.085 0.538 9.566 1.00 94.38 84 THR A C 1
ATOM 646 O O . THR A 1 84 ? 7.479 -0.394 10.098 1.00 94.38 84 THR A O 1
ATOM 649 N N . PRO A 1 85 ? 7.523 1.747 9.382 1.00 95.25 85 PRO A N 1
ATOM 650 C CA . PRO A 1 85 ? 6.130 2.009 9.722 1.00 95.25 85 PRO A CA 1
ATOM 651 C C . PRO A 1 85 ? 5.200 1.208 8.812 1.00 95.25 85 PRO A C 1
ATOM 653 O O . PRO A 1 85 ? 5.312 1.277 7.581 1.00 95.25 85 PRO A O 1
ATOM 656 N N . VAL A 1 86 ? 4.296 0.448 9.426 1.00 97.19 86 VAL A N 1
ATOM 657 C CA . VAL A 1 86 ? 3.250 -0.304 8.736 1.00 97.19 86 VAL A CA 1
ATOM 658 C C . VAL A 1 86 ? 1.925 -0.060 9.437 1.00 97.19 86 VAL A C 1
ATOM 660 O O . VAL A 1 86 ? 1.811 -0.275 10.646 1.00 97.19 86 VAL A O 1
ATOM 663 N N . THR A 1 87 ? 0.932 0.344 8.654 1.00 97.31 87 THR A N 1
ATOM 664 C CA . THR A 1 87 ? -0.400 0.683 9.144 1.00 97.31 87 THR A CA 1
ATOM 665 C C . THR A 1 87 ? -1.443 -0.068 8.330 1.00 97.31 87 THR A C 1
ATOM 667 O O . THR A 1 87 ? -1.522 0.118 7.117 1.00 97.31 87 THR A O 1
ATOM 670 N N . ASP A 1 88 ? -2.252 -0.893 8.989 1.00 97.31 88 ASP A N 1
ATOM 671 C CA . ASP A 1 88 ? -3.432 -1.506 8.384 1.00 97.31 88 ASP A CA 1
ATOM 672 C C . ASP A 1 88 ? -4.653 -0.624 8.652 1.00 97.31 88 ASP A C 1
ATOM 674 O O . ASP A 1 88 ? -4.892 -0.186 9.778 1.00 97.31 88 ASP A O 1
ATOM 678 N N . LEU A 1 89 ? -5.430 -0.382 7.603 1.00 97.31 89 LEU A N 1
ATOM 679 C CA . LEU A 1 89 ? -6.710 0.306 7.639 1.00 97.31 89 LEU A CA 1
ATOM 680 C C . LEU A 1 89 ? -7.805 -0.686 7.272 1.00 97.31 89 LEU A C 1
ATOM 682 O O . LEU A 1 89 ? -7.702 -1.387 6.262 1.00 97.31 89 LEU A O 1
ATOM 686 N N . ARG A 1 90 ? -8.847 -0.752 8.096 1.00 97.06 90 ARG A N 1
ATOM 687 C CA . ARG A 1 90 ? -9.961 -1.687 7.941 1.00 97.06 90 ARG A CA 1
ATOM 688 C C . ARG A 1 90 ? -11.259 -0.893 7.970 1.00 97.06 90 ARG A C 1
ATOM 690 O O . ARG A 1 90 ? -11.514 -0.179 8.931 1.00 97.06 90 ARG A O 1
ATOM 697 N N . PHE A 1 91 ? -12.046 -0.982 6.906 1.00 95.81 91 PHE A N 1
ATOM 698 C CA . PHE A 1 91 ? -13.307 -0.247 6.765 1.00 95.81 91 PHE A CA 1
ATOM 699 C C . PHE A 1 91 ? -14.280 -1.019 5.869 1.00 95.81 91 PHE A C 1
ATOM 701 O O . PHE A 1 91 ? -13.877 -1.924 5.135 1.00 95.81 91 PHE A O 1
ATOM 708 N N . TYR A 1 92 ? -15.566 -0.677 5.926 1.00 94.12 92 TYR A N 1
ATOM 709 C CA . TYR A 1 92 ? -16.593 -1.317 5.105 1.00 94.12 92 TYR A CA 1
ATOM 710 C C . TYR A 1 92 ? -16.913 -0.510 3.846 1.00 94.12 92 TYR A C 1
ATOM 712 O O . TYR A 1 92 ? -17.088 0.706 3.901 1.00 94.12 92 TYR A O 1
ATOM 720 N N . TYR A 1 93 ? -17.061 -1.207 2.720 1.00 91.25 93 TYR A N 1
ATOM 721 C CA . TYR A 1 93 ? -17.554 -0.646 1.466 1.00 91.25 93 TYR A CA 1
ATOM 722 C C . TYR A 1 93 ? -18.481 -1.641 0.762 1.00 91.25 93 TYR A C 1
ATOM 724 O O . TYR A 1 93 ? -18.061 -2.747 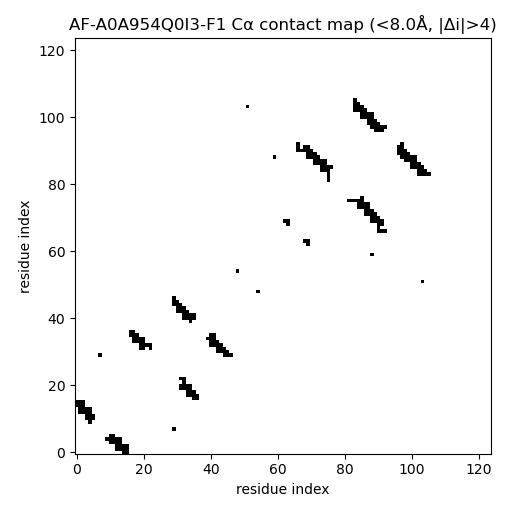0.434 1.00 91.25 93 TYR A O 1
ATOM 732 N N . LEU A 1 94 ? -19.742 -1.251 0.532 1.00 88.75 94 LEU A N 1
ATOM 733 C CA . LEU A 1 94 ? -20.766 -2.073 -0.141 1.00 88.75 94 LEU A CA 1
ATOM 734 C C . LEU A 1 94 ? -20.829 -3.522 0.393 1.00 88.75 94 LEU A C 1
ATOM 736 O O . LEU A 1 94 ? -20.713 -4.479 -0.368 1.00 88.75 94 LEU A O 1
ATOM 740 N N . ASP A 1 95 ? -20.973 -3.667 1.713 1.00 92.44 95 ASP A N 1
ATOM 741 C CA . ASP A 1 95 ? -21.006 -4.945 2.452 1.00 92.44 95 ASP A CA 1
ATOM 742 C C . ASP A 1 95 ? -19.696 -5.762 2.451 1.00 92.44 95 ASP A C 1
ATOM 744 O O . ASP A 1 95 ? -19.640 -6.851 3.027 1.00 92.44 95 ASP A O 1
ATOM 748 N N . LEU A 1 96 ? -18.616 -5.243 1.861 1.00 91.81 96 LEU A N 1
ATOM 749 C CA . LEU A 1 96 ? -17.290 -5.854 1.894 1.00 91.81 96 LEU A CA 1
ATOM 750 C C . LEU A 1 96 ? -16.414 -5.190 2.952 1.00 91.81 96 LEU A C 1
ATOM 752 O O . LEU A 1 96 ? -16.413 -3.971 3.105 1.00 91.81 96 LEU A O 1
ATOM 756 N N . MET A 1 97 ? -15.628 -6.000 3.655 1.00 93.31 97 MET A N 1
ATOM 757 C CA . MET A 1 97 ? -14.547 -5.499 4.498 1.00 93.31 97 MET A CA 1
ATOM 758 C C . MET A 1 97 ? -13.315 -5.273 3.627 1.00 93.31 97 MET A C 1
ATOM 760 O O . MET A 1 97 ? -12.767 -6.223 3.064 1.00 93.31 97 MET A O 1
ATOM 764 N N . ILE A 1 98 ? -12.886 -4.021 3.523 1.00 93.94 98 ILE A N 1
ATOM 765 C CA . ILE A 1 98 ? -11.663 -3.631 2.832 1.00 93.94 98 ILE A CA 1
ATOM 766 C C . ILE A 1 98 ? -10.523 -3.598 3.842 1.00 93.94 98 ILE A C 1
ATOM 768 O O . ILE A 1 98 ? -10.665 -3.064 4.942 1.00 93.94 98 ILE A O 1
ATOM 772 N N . VAL A 1 99 ? -9.386 -4.172 3.451 1.00 95.00 99 VAL A N 1
ATOM 773 C CA . VAL A 1 99 ? -8.127 -4.081 4.191 1.00 95.00 99 VAL A CA 1
ATOM 774 C C . VAL A 1 99 ? -7.120 -3.378 3.294 1.00 95.00 99 VAL A C 1
ATOM 776 O O . VAL A 1 99 ? -6.768 -3.894 2.235 1.00 95.00 99 VAL A O 1
ATOM 779 N N . SER A 1 100 ? -6.663 -2.206 3.719 1.00 95.38 100 SER A N 1
ATOM 780 C CA . SER A 1 100 ? -5.609 -1.448 3.050 1.00 95.38 100 SER A CA 1
ATOM 781 C C . SER A 1 100 ? -4.375 -1.423 3.937 1.00 95.38 100 SER A C 1
ATOM 783 O O . SER A 1 100 ? -4.456 -1.025 5.095 1.00 95.38 100 SER A O 1
ATOM 785 N N . ARG A 1 101 ? -3.234 -1.861 3.405 1.00 96.56 101 ARG A N 1
ATOM 786 C CA . ARG A 1 101 ? -1.961 -1.872 4.128 1.00 96.56 101 ARG A CA 1
ATOM 787 C C . ARG A 1 101 ? -1.040 -0.800 3.577 1.00 96.56 101 ARG A C 1
ATOM 789 O O . ARG A 1 101 ? -0.599 -0.889 2.434 1.00 96.56 101 ARG A O 1
ATOM 796 N N . LEU A 1 102 ? -0.685 0.156 4.423 1.00 96.25 102 LEU A N 1
ATOM 797 C CA . LEU A 1 102 ? 0.318 1.170 4.138 1.00 96.25 102 LEU A CA 1
ATOM 798 C C . LEU A 1 102 ? 1.679 0.719 4.676 1.00 96.25 102 LEU A C 1
ATOM 800 O O . LEU A 1 102 ? 1.800 0.370 5.847 1.00 96.25 102 LEU A O 1
ATOM 804 N N . VAL A 1 103 ? 2.710 0.753 3.830 1.00 95.81 103 VAL A N 1
ATOM 805 C CA . VAL A 1 103 ? 4.105 0.475 4.206 1.00 95.81 103 VAL A CA 1
ATOM 806 C C . VAL A 1 103 ? 4.964 1.655 3.776 1.00 95.81 103 VAL A C 1
ATOM 808 O O . VAL A 1 103 ? 4.994 1.984 2.592 1.00 95.81 103 VAL A O 1
ATOM 811 N N . ILE A 1 104 ? 5.695 2.267 4.711 1.00 94.19 104 ILE A N 1
ATOM 812 C CA . ILE A 1 104 ? 6.590 3.387 4.395 1.00 94.19 104 ILE A CA 1
ATOM 813 C C . ILE A 1 104 ? 8.045 2.928 4.430 1.00 94.19 104 ILE A C 1
ATOM 815 O O . ILE A 1 104 ? 8.663 2.829 5.491 1.00 94.19 104 ILE A O 1
ATOM 819 N N . LEU A 1 105 ? 8.613 2.685 3.251 1.00 90.81 105 LEU A N 1
ATOM 820 C CA . LEU A 1 105 ? 10.038 2.404 3.107 1.00 90.81 105 LEU A CA 1
ATOM 821 C C . LEU A 1 105 ? 10.829 3.716 3.079 1.00 90.81 105 LEU A C 1
ATOM 823 O O . LEU A 1 105 ? 10.567 4.600 2.266 1.00 90.81 105 LEU A O 1
ATOM 827 N N . ARG A 1 106 ? 11.807 3.834 3.979 1.00 85.81 106 ARG A N 1
ATOM 828 C CA . ARG A 1 106 ? 12.735 4.972 4.047 1.00 85.81 106 ARG A CA 1
ATOM 829 C C . ARG A 1 106 ? 14.040 4.622 3.341 1.00 85.81 106 ARG A C 1
ATOM 831 O O . ARG A 1 106 ? 14.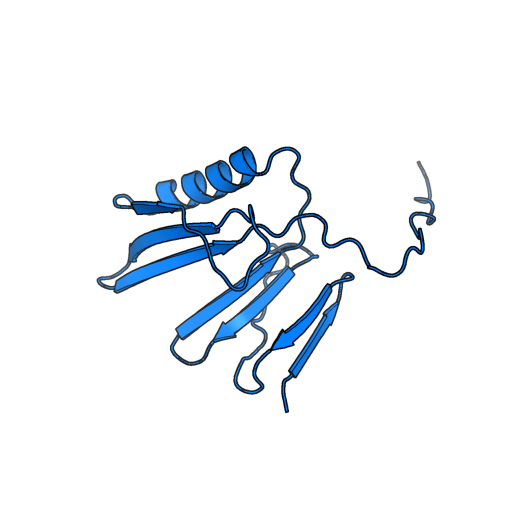383 3.449 3.222 1.00 85.81 106 ARG A O 1
ATOM 838 N N . ASP A 1 107 ? 14.764 5.651 2.906 1.00 71.00 107 ASP A N 1
ATOM 839 C CA . ASP A 1 107 ? 16.125 5.528 2.378 1.00 71.00 107 ASP A CA 1
ATOM 840 C C . ASP A 1 107 ? 16.272 4.494 1.250 1.00 71.00 107 ASP A C 1
ATOM 842 O O . ASP A 1 107 ? 17.204 3.691 1.235 1.00 71.00 107 ASP A O 1
ATOM 846 N N . PHE A 1 108 ? 15.401 4.556 0.237 1.00 63.75 108 PHE A N 1
ATOM 847 C CA . PHE A 1 108 ? 15.561 3.794 -1.013 1.00 63.75 108 PHE A CA 1
ATOM 848 C C . PHE A 1 108 ? 16.737 4.319 -1.877 1.00 63.75 108 PHE A C 1
ATOM 850 O O . PHE A 1 108 ? 16.746 4.186 -3.097 1.00 63.75 108 PHE A O 1
ATOM 857 N N . THR A 1 109 ? 17.754 4.943 -1.272 1.00 52.88 109 THR A N 1
ATOM 858 C CA . THR A 1 109 ? 18.930 5.405 -2.014 1.00 52.88 109 THR A CA 1
ATOM 859 C C . THR A 1 109 ? 19.702 4.199 -2.534 1.00 52.88 109 THR A C 1
ATOM 861 O O . THR A 1 109 ? 20.028 3.267 -1.795 1.00 52.88 109 THR A O 1
ATOM 864 N N . ASN A 1 110 ? 19.977 4.247 -3.835 1.00 46.91 110 ASN A N 1
ATOM 865 C CA . ASN A 1 110 ? 20.774 3.295 -4.587 1.00 46.91 110 ASN A CA 1
ATOM 866 C C . ASN A 1 110 ? 22.033 2.878 -3.799 1.00 46.91 110 ASN A C 1
ATOM 868 O O . ASN A 1 110 ? 22.802 3.725 -3.343 1.00 46.91 110 ASN A O 1
ATOM 872 N N . ARG A 1 111 ? 22.257 1.566 -3.641 1.00 48.28 111 ARG A N 1
ATOM 873 C CA . ARG A 1 111 ? 23.496 1.031 -3.043 1.00 48.28 111 ARG A CA 1
ATOM 874 C C . ARG A 1 111 ? 24.735 1.323 -3.897 1.00 48.28 111 ARG A C 1
ATOM 876 O O . ARG A 1 111 ? 25.847 1.144 -3.407 1.00 48.28 111 ARG A O 1
ATOM 883 N N . ASP A 1 112 ? 24.541 1.818 -5.115 1.00 46.75 112 ASP A N 1
ATOM 884 C CA . ASP A 1 112 ? 25.595 2.351 -5.961 1.00 46.75 112 ASP A CA 1
ATOM 885 C C . ASP A 1 112 ? 25.623 3.879 -5.829 1.00 46.75 112 ASP A C 1
ATOM 887 O O . ASP A 1 112 ? 24.772 4.600 -6.352 1.00 46.75 112 ASP A O 1
ATOM 891 N N . GLY A 1 113 ? 26.595 4.366 -5.057 1.00 43.09 113 GLY A N 1
ATOM 892 C CA . GLY A 1 113 ? 26.838 5.782 -4.808 1.00 43.09 113 GLY A CA 1
ATOM 893 C C . GLY A 1 113 ? 27.326 6.531 -6.046 1.00 43.09 113 GLY A C 1
ATOM 894 O O . GLY A 1 113 ? 28.486 6.930 -6.102 1.00 43.09 113 GLY A O 1
ATOM 895 N N . GLU A 1 114 ? 26.437 6.783 -7.002 1.00 36.28 114 GLU A 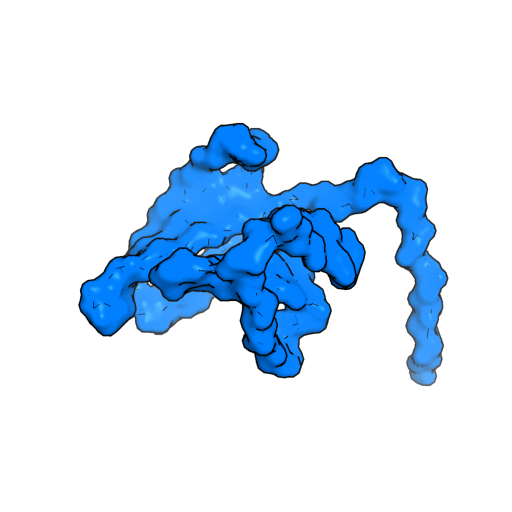N 1
ATOM 896 C CA . GLU A 1 114 ? 26.661 7.768 -8.056 1.00 36.28 114 GLU A CA 1
ATOM 897 C C . GLU A 1 114 ? 25.633 8.892 -7.960 1.00 36.28 114 GLU A C 1
ATOM 899 O O . GLU A 1 114 ? 24.460 8.785 -8.310 1.00 36.28 114 GLU A O 1
ATOM 904 N N . ASN A 1 115 ? 26.135 10.004 -7.435 1.00 40.22 115 ASN A N 1
ATOM 905 C CA . ASN A 1 115 ? 25.501 11.303 -7.406 1.00 40.22 115 ASN A CA 1
ATOM 906 C C . ASN A 1 115 ? 25.251 11.778 -8.850 1.00 40.22 115 ASN A C 1
ATOM 908 O O . ASN A 1 115 ? 26.181 12.224 -9.520 1.00 40.22 115 ASN A O 1
ATOM 912 N N . GLN A 1 116 ? 24.009 11.701 -9.329 1.00 44.44 116 GLN A N 1
ATOM 913 C CA . GLN A 1 116 ? 23.562 12.416 -10.530 1.00 44.44 116 GLN A CA 1
ATOM 914 C C . GLN A 1 116 ? 22.374 13.325 -10.200 1.00 44.44 116 GLN A C 1
ATOM 916 O O . GLN A 1 116 ? 21.276 13.173 -10.719 1.00 44.44 116 GLN A O 1
ATOM 921 N N . ILE A 1 117 ? 22.611 14.321 -9.347 1.00 41.91 117 ILE A N 1
ATOM 922 C CA . ILE A 1 117 ? 21.872 15.588 -9.410 1.00 41.91 117 ILE A CA 1
ATOM 923 C C . ILE A 1 117 ? 22.798 16.634 -10.019 1.00 41.91 117 ILE A C 1
ATOM 925 O O . ILE A 1 117 ? 23.486 17.392 -9.343 1.00 41.91 117 ILE A O 1
ATOM 929 N N . GLY A 1 118 ? 22.842 16.593 -11.344 1.00 48.00 118 GLY A N 1
ATOM 930 C CA . GLY A 1 118 ? 23.592 17.502 -12.191 1.00 48.00 118 GLY A CA 1
ATOM 931 C C . GLY A 1 118 ? 22.940 17.573 -13.563 1.00 48.00 118 GLY A C 1
ATOM 932 O O . GLY A 1 118 ? 23.557 17.186 -14.546 1.00 48.00 118 GLY A O 1
ATOM 933 N N . GLN A 1 119 ? 21.690 18.034 -13.627 1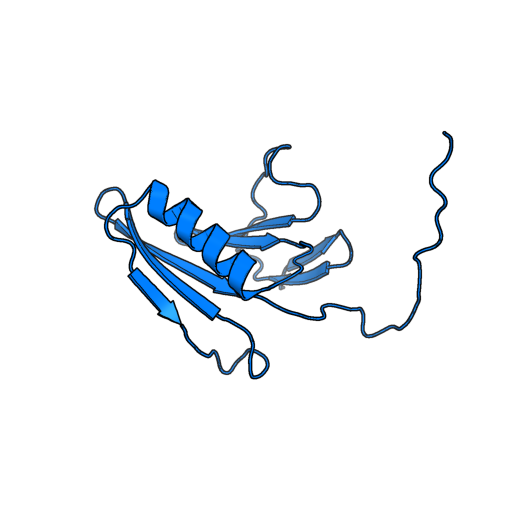.00 43.28 119 GLN A N 1
ATOM 934 C CA . GLN A 1 119 ? 21.184 18.693 -14.827 1.00 43.28 119 GLN A CA 1
ATOM 935 C C . GLN A 1 119 ? 20.483 19.988 -14.435 1.00 43.28 119 GLN A C 1
ATOM 937 O O . GLN A 1 119 ? 19.504 20.015 -13.692 1.00 43.28 119 GLN A O 1
ATOM 942 N N . GLU A 1 120 ? 21.101 21.061 -14.907 1.00 39.84 120 GLU A N 1
ATOM 943 C CA . GLU A 1 120 ? 20.677 22.444 -14.844 1.00 39.84 120 GLU A CA 1
ATOM 944 C C . GLU A 1 120 ? 19.264 22.605 -15.421 1.00 39.84 120 GLU A C 1
ATOM 946 O O . GLU A 1 120 ? 18.973 22.156 -16.528 1.00 39.84 120 GLU A O 1
ATOM 951 N N . LEU A 1 121 ? 18.397 23.288 -14.675 1.00 46.31 121 LEU A N 1
ATOM 952 C CA . LEU A 1 121 ? 17.176 23.881 -15.212 1.00 46.31 121 LEU A CA 1
ATOM 953 C C . LEU A 1 121 ? 17.578 24.973 -16.220 1.00 46.31 121 LEU A C 1
ATOM 955 O O . LEU A 1 121 ? 18.290 25.904 -15.827 1.00 46.31 121 LEU A O 1
ATOM 959 N N . PRO A 1 122 ? 17.142 24.931 -17.490 1.00 41.88 122 PRO A N 1
ATOM 960 C CA . PRO A 1 122 ? 17.346 26.056 -18.383 1.00 41.88 122 PRO A CA 1
ATOM 961 C C . PRO A 1 122 ? 16.296 27.142 -18.114 1.00 41.88 122 PRO A C 1
ATOM 963 O O . PRO A 1 122 ? 15.107 26.924 -18.314 1.00 41.88 122 PRO A O 1
ATOM 966 N N . GLY A 1 123 ? 16.784 28.332 -17.758 1.00 50.38 123 GLY A N 1
ATOM 967 C CA . GLY A 1 123 ? 16.179 29.608 -18.152 1.00 50.38 123 GLY A CA 1
ATOM 968 C C . GLY A 1 123 ? 15.099 30.175 -17.234 1.00 50.38 123 GLY A C 1
ATOM 969 O O . GLY A 1 123 ? 13.984 29.669 -17.174 1.00 50.38 123 GLY A O 1
ATOM 970 N N . ALA A 1 124 ? 15.464 31.278 -16.579 1.00 46.91 124 ALA A N 1
ATOM 971 C CA . ALA A 1 124 ? 14.558 32.279 -16.021 1.00 46.91 124 ALA A CA 1
ATOM 972 C C . ALA A 1 124 ? 13.745 33.009 -17.105 1.00 46.91 124 ALA A C 1
ATOM 974 O O . ALA A 1 124 ? 14.225 33.063 -18.264 1.00 46.91 124 ALA A O 1
#

Radius of gyration: 17.17 Å; Cα contacts (8 Å, |Δi|>4): 137; chains: 1; bounding box: 48×49×32 Å

Nearest PDB structures (foldseek):
  8guo-assembly1_B  TM=2.751E-01  e=1.345E-01  Staphylococcus aureus subsp. aureus NCTC 8325
  3w03-assembly1_B  TM=3.360E-01  e=8.236E-01  Homo sapiens
  6m9y-assembly1_C  TM=4.687E-01  e=6.011E+00  Branchiostoma floridae
  6n8o-assembly1_Q  TM=1.394E-01  e=3.993E+00  Saccharomyces cerevisiae S288C

Secondary structure (DSSP, 8-state):
--EEEEETTEEEEE-TT-EEPP--TTS-SSEEEEEETTTEEEEEE----S-HHHHHHHHHHHHHHH-TT-EEEEE--TTSPTT--EEEEEEEETTEEEEEEEE-------SS-------PPP--

Mean predicted aligned error: 8.58 Å

pLDDT: mean 84.45, std 16.83, range [36.28, 97.31]

Foldseek 3Di:
DWDWDDDPLDIDTHRPPKDWDDDDPVPDDAKTKIHDPPGDIDIDGDDDDPDPVVVVVVVQVVVCVVFVPKDKDWDDDPVDPPPWTKIWIWGDDPNDIDIDIDTDDPDPPDPDPDDPPDDDDDDD

Solvent-accessible surface area (backbone atoms only — not comparable to full-atom values): 8264 Å² total; per-residue (Å²): 117,69,37,74,51,79,54,96,93,48,73,51,75,43,64,64,79,47,44,78,52,92,74,59,91,83,69,57,94,49,54,52,41,34,40,39,83,92,83,50,71,50,76,49,75,67,79,89,71,98,45,68,66,60,52,52,51,50,53,52,54,56,53,47,73,81,32,91,71,60,44,78,44,80,56,81,57,92,91,49,66,90,88,47,54,30,38,40,38,38,35,73,55,95,95,37,82,45,78,47,76,48,73,57,85,73,82,86,66,65,94,67,91,69,90,79,91,79,77,82,83,84,77,133